Protein AF-A0A7J4IXF6-F1 (afdb_monomer_lite)

Sequence (178 aa):
MRAHALRTEPVSMEMLLRPAFFSAAASAGAKPQIETSVSLHSYTHHNRFLAKYKDRIKVFADVGCDLVHGAPTTVTARQALGPQARVHAVDIFPPGPGCCPDDFKAHLHSIVKAPLPFKCDALRLANVLNHLPPHQAEQALRHSLESLNEGGFLLGATHGEQFFLQKVNGKFQRVVDW

Secondary structure (DSSP, 8-state):
---PPPEEEE--HHHHHSHHHHS---S-S--------------HHHHHHHHHTTTT-SEEEEET--GGGT-HHHHHHHHHH-TTSEEEEEESSPPPTT---TTSEEEE--TTTS--SS-EEEEEEESGGGGS-HHHHHHHHHHHHHHEEEEEEEEEEETTEEEEEEEETTEEEEEEE-

Structure (mmCIF, N/CA/C/O backbone):
data_AF-A0A7J4IXF6-F1
#
_entry.id   AF-A0A7J4IXF6-F1
#
loop_
_atom_site.group_PDB
_atom_site.id
_atom_site.type_symbol
_atom_site.label_atom_id
_atom_site.label_alt_id
_atom_site.label_comp_id
_atom_site.label_asym_id
_atom_site.label_entity_id
_atom_site.label_seq_id
_atom_site.pdbx_PDB_ins_code
_atom_site.Cartn_x
_atom_site.Cartn_y
_atom_site.Cartn_z
_atom_site.occupancy
_atom_site.B_iso_or_equiv
_atom_site.auth_seq_id
_atom_site.auth_comp_id
_atom_site.auth_asym_id
_atom_site.auth_atom_id
_atom_site.pdbx_PDB_model_num
ATOM 1 N N . MET A 1 1 ? -16.843 -10.178 19.913 1.00 40.88 1 MET A N 1
ATOM 2 C CA . MET A 1 1 ? -15.566 -9.565 20.341 1.00 40.88 1 MET A CA 1
ATOM 3 C C . MET A 1 1 ? -15.629 -8.079 20.039 1.00 40.88 1 MET A C 1
ATOM 5 O O . MET A 1 1 ? -15.920 -7.731 18.903 1.00 40.88 1 MET A O 1
ATOM 9 N N . ARG A 1 2 ? -15.436 -7.202 21.031 1.00 41.34 2 ARG A N 1
ATOM 10 C CA . ARG A 1 2 ? -15.303 -5.760 20.772 1.00 41.34 2 ARG A CA 1
ATOM 11 C C . ARG A 1 2 ? -13.924 -5.547 20.152 1.00 41.34 2 ARG A C 1
ATOM 13 O O . ARG A 1 2 ? -12.932 -5.894 20.782 1.00 41.34 2 ARG A O 1
ATOM 20 N N . ALA A 1 3 ? -13.864 -5.053 18.917 1.00 48.69 3 ALA A N 1
ATOM 21 C CA . ALA A 1 3 ? -12.601 -4.634 18.329 1.00 48.69 3 ALA A CA 1
ATOM 22 C C . ALA A 1 3 ? -12.036 -3.519 19.217 1.00 48.69 3 ALA A C 1
ATOM 24 O O . ALA A 1 3 ? -12.648 -2.457 19.324 1.00 48.69 3 ALA A O 1
ATOM 25 N N . HIS A 1 4 ? -10.924 -3.774 19.909 1.00 57.56 4 HIS A N 1
ATOM 26 C CA . HIS A 1 4 ? -10.181 -2.697 20.551 1.00 57.56 4 HIS A CA 1
ATOM 27 C C . HIS A 1 4 ? -9.839 -1.677 19.463 1.00 57.56 4 HIS A C 1
ATOM 29 O O . HIS A 1 4 ? -9.256 -2.036 18.437 1.00 57.56 4 HIS A O 1
ATOM 35 N N . ALA A 1 5 ? -10.277 -0.431 19.649 1.00 67.75 5 ALA A N 1
ATOM 36 C CA . ALA A 1 5 ? -9.931 0.649 18.742 1.00 67.75 5 ALA A CA 1
ATOM 37 C C . ALA A 1 5 ? -8.401 0.76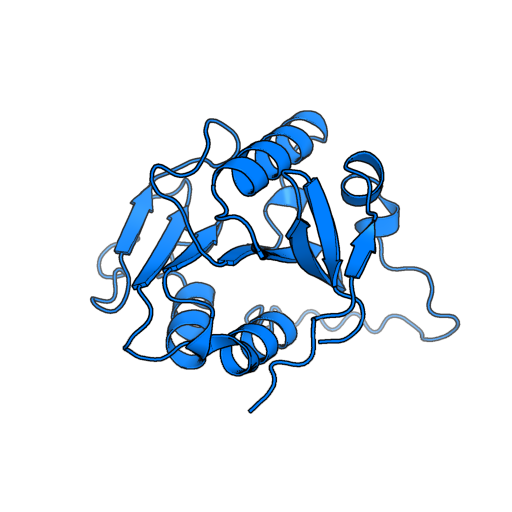5 18.706 1.00 67.75 5 ALA A C 1
ATOM 39 O O . ALA A 1 5 ? -7.762 0.826 19.757 1.00 67.75 5 ALA A O 1
ATOM 40 N N . LEU A 1 6 ? -7.825 0.735 17.501 1.00 81.75 6 LEU A N 1
ATOM 41 C CA . LEU A 1 6 ? -6.400 0.979 17.301 1.00 81.75 6 LEU A CA 1
ATOM 42 C C . LEU A 1 6 ? -6.055 2.345 17.885 1.00 81.75 6 LEU A C 1
ATOM 44 O O . LEU A 1 6 ? -6.751 3.324 17.612 1.00 81.75 6 LEU A O 1
ATOM 48 N N . ARG A 1 7 ? -4.986 2.412 18.676 1.00 87.19 7 ARG A N 1
ATOM 49 C CA . ARG A 1 7 ? -4.509 3.691 19.184 1.00 87.19 7 ARG A CA 1
ATOM 50 C C . ARG A 1 7 ? -3.724 4.392 18.086 1.00 87.19 7 ARG A C 1
ATOM 52 O O . ARG A 1 7 ? -2.752 3.843 17.558 1.00 87.19 7 ARG A O 1
ATOM 59 N N . THR A 1 8 ? -4.150 5.606 17.770 1.00 88.19 8 THR A N 1
ATOM 60 C CA . THR A 1 8 ? -3.533 6.444 16.749 1.00 88.19 8 THR A CA 1
ATOM 61 C C . THR A 1 8 ? -3.171 7.818 17.297 1.00 88.19 8 THR A C 1
ATOM 63 O O . THR A 1 8 ? -3.788 8.308 18.243 1.00 88.19 8 THR A O 1
ATOM 66 N N . GLU A 1 9 ? -2.167 8.447 16.693 1.00 90.62 9 GLU A N 1
ATOM 67 C CA . GLU A 1 9 ? -1.783 9.833 16.959 1.00 90.62 9 GLU A CA 1
ATOM 68 C C . GLU A 1 9 ? -1.727 10.644 15.654 1.00 90.62 9 GLU A C 1
ATOM 70 O O . GLU A 1 9 ? -1.367 10.099 14.604 1.00 90.62 9 GLU A O 1
ATOM 75 N N . PRO A 1 10 ? -2.090 11.940 15.667 1.00 88.88 10 PRO A N 1
ATOM 76 C CA . PRO A 1 10 ? -1.959 12.785 14.486 1.00 88.88 10 PRO A CA 1
ATOM 77 C C . PRO A 1 10 ? -0.511 12.831 13.984 1.00 88.88 10 PRO A C 1
ATOM 79 O O . PRO A 1 10 ? 0.414 13.020 14.769 1.00 88.88 10 PRO A O 1
ATOM 82 N N . VAL A 1 11 ? -0.318 12.719 12.668 1.00 87.56 11 VAL A N 1
ATOM 83 C CA . VAL A 1 11 ? 0.987 12.913 12.023 1.00 87.56 11 VAL A CA 1
ATOM 84 C C . VAL A 1 11 ? 0.826 13.846 10.829 1.00 87.56 11 VAL A C 1
ATOM 86 O O . VAL A 1 11 ? -0.144 13.740 10.076 1.00 87.56 11 VAL A O 1
ATOM 89 N N . SER A 1 12 ? 1.750 14.794 10.665 1.00 84.19 12 SER A N 1
ATOM 90 C CA . SER A 1 12 ? 1.734 15.686 9.505 1.00 84.19 12 SER A CA 1
ATOM 91 C C . SER A 1 12 ? 2.477 15.065 8.322 1.00 84.19 12 SER A C 1
ATOM 93 O O . SER A 1 12 ? 3.383 14.248 8.491 1.00 84.19 12 SER A O 1
ATOM 95 N N . MET A 1 13 ? 2.115 15.479 7.109 1.00 81.69 13 MET A N 1
ATOM 96 C CA . MET A 1 13 ? 2.826 15.061 5.899 1.00 81.69 13 MET A CA 1
ATOM 97 C C . MET A 1 13 ? 4.286 15.517 5.918 1.00 81.69 13 MET A C 1
ATOM 99 O O . MET A 1 13 ? 5.152 14.752 5.509 1.00 81.69 13 MET A O 1
ATOM 103 N N . GLU A 1 14 ? 4.588 16.711 6.449 1.00 79.31 14 GLU A N 1
ATOM 104 C CA . GLU A 1 14 ? 5.982 17.152 6.556 1.00 79.31 14 GLU A CA 1
ATOM 105 C C . GLU A 1 14 ? 6.782 16.232 7.479 1.00 79.31 14 GLU A C 1
ATOM 107 O O . GLU A 1 14 ? 7.935 15.938 7.184 1.00 79.31 14 GLU A O 1
ATOM 112 N N . MET A 1 15 ? 6.187 15.739 8.573 1.00 79.06 15 MET A N 1
ATOM 113 C CA . MET A 1 15 ? 6.856 14.774 9.451 1.00 79.06 15 MET A CA 1
ATOM 114 C C . MET A 1 15 ? 7.186 13.475 8.721 1.00 79.06 15 MET A C 1
ATOM 116 O O . MET A 1 15 ? 8.295 12.977 8.877 1.00 79.06 15 MET A O 1
ATOM 120 N N . LEU A 1 16 ? 6.269 12.980 7.885 1.00 77.06 16 LEU A N 1
ATOM 121 C CA . LEU A 1 16 ? 6.485 11.790 7.057 1.00 77.06 16 LEU A CA 1
ATOM 122 C C . LEU A 1 16 ? 7.537 11.991 5.966 1.00 77.06 16 LEU A C 1
ATOM 124 O O . LEU A 1 16 ? 7.939 11.001 5.378 1.00 77.06 16 LEU A O 1
ATOM 128 N N . LEU A 1 17 ? 7.942 13.233 5.673 1.00 74.62 17 LEU A N 1
ATOM 129 C CA . LEU A 1 17 ? 8.921 13.604 4.640 1.00 74.62 17 LEU A CA 1
ATOM 130 C C . LEU A 1 17 ? 10.273 14.062 5.223 1.00 74.62 17 LEU A C 1
ATOM 132 O O . LEU A 1 17 ? 11.236 14.254 4.481 1.00 74.62 17 LEU A O 1
ATOM 136 N N . ARG A 1 18 ? 10.378 14.227 6.548 1.00 69.06 18 ARG A N 1
ATOM 137 C CA . ARG A 1 18 ? 11.612 14.680 7.206 1.00 69.06 18 ARG A CA 1
ATOM 138 C C . ARG A 1 18 ? 12.675 13.596 7.190 1.00 69.06 18 ARG A C 1
ATOM 140 O O . ARG A 1 18 ? 12.375 12.508 7.669 1.00 69.06 18 ARG A O 1
ATOM 147 N N . PRO A 1 19 ? 13.940 13.914 6.855 1.00 54.53 19 PRO A N 1
ATOM 148 C CA . PRO A 1 19 ? 15.049 12.973 6.947 1.00 54.53 19 PRO A CA 1
ATOM 149 C C . PRO A 1 19 ? 15.131 12.253 8.289 1.00 54.53 19 PRO A C 1
ATOM 151 O O . PRO A 1 19 ? 15.437 11.087 8.274 1.00 54.53 19 PRO A O 1
ATOM 154 N N . ALA A 1 20 ? 14.772 12.868 9.423 1.00 47.88 20 ALA A N 1
ATOM 155 C CA . ALA A 1 20 ? 14.748 12.200 10.734 1.00 47.88 20 ALA A CA 1
ATOM 156 C C . ALA A 1 20 ? 13.700 11.069 10.868 1.00 47.88 20 ALA A C 1
ATOM 158 O O . ALA A 1 20 ? 13.845 10.201 11.7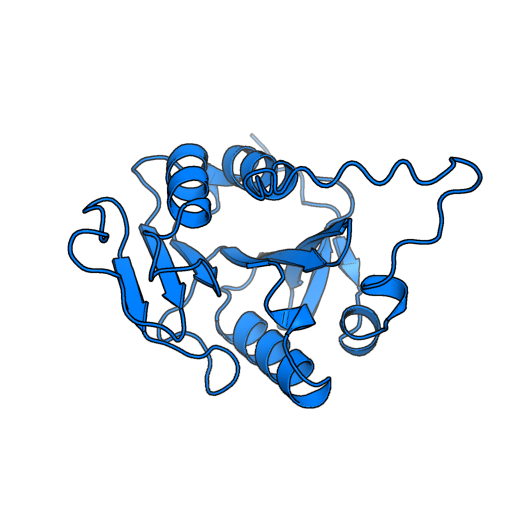16 1.00 47.88 20 ALA A O 1
ATOM 159 N N . PHE A 1 21 ? 12.662 11.061 10.028 1.00 48.97 21 PHE A N 1
ATOM 160 C CA . PHE A 1 21 ? 11.724 9.943 9.848 1.00 48.97 21 PHE A CA 1
ATOM 161 C C . PHE A 1 21 ? 12.273 8.887 8.856 1.00 48.97 21 PHE A C 1
ATOM 163 O O . PHE A 1 21 ? 11.772 7.767 8.770 1.00 48.97 21 PHE A O 1
ATOM 170 N N . PHE A 1 22 ? 13.325 9.239 8.104 1.00 47.16 22 PHE A N 1
ATOM 171 C CA . PHE A 1 22 ? 14.054 8.384 7.153 1.00 47.16 22 PHE A CA 1
ATOM 172 C C . PHE A 1 22 ? 15.490 8.040 7.587 1.00 47.16 22 PHE A C 1
ATOM 174 O O . PHE A 1 22 ? 16.162 7.302 6.869 1.00 47.16 22 PHE A O 1
ATOM 181 N N . SER A 1 23 ? 15.979 8.569 8.711 1.00 31.39 23 SER A N 1
ATOM 182 C CA . SER A 1 23 ? 17.357 8.455 9.179 1.00 31.39 23 SER A CA 1
ATOM 183 C C . SER A 1 23 ? 17.334 7.846 10.569 1.00 31.39 23 SER A C 1
ATOM 185 O O . SER A 1 23 ? 16.913 8.488 11.532 1.00 31.39 23 SER A O 1
ATOM 187 N N . ALA A 1 24 ? 17.815 6.614 10.669 1.00 42.72 24 ALA A N 1
ATOM 188 C CA . ALA A 1 24 ? 18.096 5.961 11.932 1.00 42.72 24 ALA A CA 1
ATOM 189 C C . ALA A 1 24 ? 19.052 6.819 12.780 1.00 42.72 24 ALA A C 1
ATOM 191 O O . ALA A 1 24 ? 20.232 6.906 12.453 1.00 42.72 24 ALA A O 1
ATOM 192 N N . ALA A 1 25 ? 18.553 7.450 13.848 1.00 36.56 25 ALA A N 1
ATOM 193 C CA . ALA A 1 25 ? 19.344 7.853 15.018 1.00 36.56 25 ALA A CA 1
ATOM 194 C C . ALA A 1 25 ? 18.464 8.486 16.114 1.00 36.56 25 ALA A C 1
ATOM 196 O O . ALA A 1 25 ? 18.455 9.699 16.307 1.00 36.56 25 ALA A O 1
ATOM 197 N N . ALA A 1 26 ? 17.786 7.646 16.895 1.00 32.28 26 ALA A N 1
ATOM 198 C CA . ALA A 1 26 ? 17.492 7.948 18.297 1.00 32.28 26 ALA A CA 1
ATOM 199 C C . ALA A 1 26 ? 17.476 6.658 19.133 1.00 32.28 26 ALA A C 1
ATOM 201 O O . ALA A 1 26 ? 16.561 6.403 19.909 1.00 32.28 26 ALA A O 1
ATOM 202 N N . SER A 1 27 ? 18.514 5.837 18.988 1.00 31.28 27 SER A N 1
ATOM 203 C CA . SER A 1 27 ? 18.853 4.809 19.971 1.00 31.28 27 SER A CA 1
ATOM 204 C C . SER A 1 27 ? 20.319 4.982 20.340 1.00 31.28 27 SER A C 1
ATOM 206 O O . SER A 1 27 ? 21.231 4.786 19.540 1.00 31.28 27 SER A O 1
ATOM 208 N N . ALA A 1 28 ? 20.519 5.446 21.570 1.00 34.69 28 ALA A N 1
ATOM 209 C CA . ALA A 1 28 ? 21.813 5.564 22.205 1.00 34.69 28 ALA A CA 1
ATOM 210 C C . ALA A 1 28 ? 22.544 4.210 22.194 1.00 34.69 28 ALA A C 1
ATOM 212 O O . ALA A 1 28 ? 21.992 3.198 22.613 1.00 34.69 28 ALA A O 1
ATOM 213 N N . GLY A 1 29 ? 23.804 4.228 21.757 1.00 34.25 29 GLY A N 1
ATOM 214 C CA . GLY A 1 29 ? 24.817 3.259 22.171 1.00 34.25 29 GLY A CA 1
ATOM 215 C C . GLY A 1 29 ? 24.671 1.822 21.666 1.00 34.25 29 GLY A C 1
ATOM 216 O O . GLY A 1 29 ? 24.545 0.909 22.471 1.00 34.25 29 GLY A O 1
ATOM 217 N N . ALA A 1 30 ? 24.835 1.587 20.363 1.00 31.11 30 ALA A N 1
ATOM 218 C CA . ALA A 1 30 ? 25.366 0.314 19.866 1.00 31.11 30 ALA A CA 1
ATOM 219 C C . ALA A 1 30 ? 26.131 0.541 18.551 1.00 31.11 30 ALA A C 1
ATOM 221 O O . ALA A 1 30 ? 25.661 1.244 17.661 1.00 31.11 30 ALA A O 1
ATOM 222 N N . LYS A 1 31 ? 27.352 -0.003 18.462 1.00 31.17 31 LYS A N 1
ATOM 223 C CA . LYS A 1 31 ? 28.259 0.135 17.308 1.00 31.17 31 LYS A CA 1
ATOM 224 C C . LYS A 1 31 ? 27.639 -0.464 16.031 1.00 31.17 31 LYS A C 1
ATOM 226 O O . LYS A 1 31 ? 27.010 -1.515 16.123 1.00 31.17 31 LYS A O 1
ATOM 231 N N . PRO A 1 32 ? 27.887 0.118 14.842 1.00 35.84 32 PRO A N 1
ATOM 232 C CA . PRO A 1 32 ? 27.441 -0.460 13.582 1.00 35.84 32 PRO A CA 1
ATOM 233 C C . PRO A 1 32 ? 28.327 -1.658 13.220 1.00 35.84 32 PRO A C 1
ATOM 235 O O . PRO A 1 32 ? 29.492 -1.496 12.860 1.00 35.84 32 PRO A O 1
ATOM 238 N N . GLN A 1 33 ? 27.783 -2.870 13.310 1.00 32.62 33 GLN A N 1
ATOM 239 C CA . GLN A 1 33 ? 28.290 -3.991 12.524 1.00 32.62 33 GLN A CA 1
ATOM 240 C C . GLN A 1 33 ? 27.640 -3.904 11.144 1.00 32.62 33 GLN A C 1
ATOM 242 O O . GLN A 1 33 ? 26.440 -4.115 10.989 1.00 32.62 33 GLN A O 1
ATOM 247 N N . ILE A 1 34 ? 28.442 -3.532 10.148 1.00 38.25 34 ILE A N 1
ATOM 248 C CA . ILE A 1 34 ? 28.088 -3.656 8.736 1.00 38.25 34 ILE A CA 1
ATOM 249 C C . ILE A 1 34 ? 28.173 -5.148 8.407 1.00 38.25 34 ILE A C 1
ATOM 251 O O . ILE A 1 34 ? 29.217 -5.646 8.000 1.00 38.25 34 ILE A O 1
ATOM 255 N N . GLU A 1 35 ? 27.080 -5.874 8.622 1.00 30.89 35 GLU A N 1
ATOM 256 C CA . GLU A 1 35 ? 26.840 -7.126 7.916 1.00 30.89 35 GLU A CA 1
ATOM 257 C C . GLU A 1 35 ? 26.091 -6.789 6.629 1.00 30.89 35 GLU A C 1
ATOM 259 O O . GLU A 1 35 ? 24.873 -6.617 6.604 1.00 30.89 35 GLU A O 1
ATOM 264 N N . THR A 1 36 ? 26.834 -6.684 5.529 1.00 31.33 36 THR A N 1
ATOM 265 C CA . THR A 1 36 ? 26.290 -6.765 4.172 1.00 31.33 36 THR A CA 1
ATOM 266 C C . THR A 1 36 ? 25.793 -8.187 3.914 1.00 31.33 36 THR A C 1
ATOM 268 O O . THR A 1 36 ? 26.398 -8.947 3.164 1.00 31.33 36 THR A O 1
ATOM 271 N N . SER A 1 37 ? 24.678 -8.555 4.543 1.00 30.58 37 SER A N 1
ATOM 272 C CA . SER A 1 37 ? 23.768 -9.536 3.972 1.00 30.58 37 SER A CA 1
ATOM 273 C C . SER A 1 37 ? 22.666 -8.744 3.281 1.00 30.58 37 SER A C 1
ATOM 275 O O . SER A 1 37 ? 21.915 -7.990 3.903 1.00 30.58 37 SER A O 1
ATOM 277 N N . VAL A 1 38 ? 22.572 -8.884 1.961 1.00 36.91 38 VAL A N 1
ATOM 278 C CA . VAL A 1 38 ? 21.378 -8.514 1.197 1.00 36.91 38 VAL A CA 1
ATOM 279 C C . VAL A 1 38 ? 20.303 -9.527 1.592 1.00 36.91 38 VAL A C 1
ATOM 281 O O . VAL A 1 38 ? 19.956 -10.432 0.840 1.00 36.91 38 VAL A O 1
ATOM 284 N N . SER A 1 39 ? 19.869 -9.473 2.852 1.00 39.03 39 SER A N 1
ATOM 285 C CA . SER A 1 39 ? 18.777 -10.295 3.331 1.00 39.03 39 SER A CA 1
ATOM 286 C C . SER A 1 39 ? 17.561 -9.897 2.506 1.00 39.03 39 SER A C 1
ATOM 288 O O . SER A 1 39 ? 17.271 -8.708 2.327 1.00 39.03 39 SER A O 1
ATOM 290 N N . LEU A 1 40 ? 16.895 -10.898 1.926 1.00 44.53 40 LEU A N 1
ATOM 291 C CA . LEU A 1 40 ? 15.526 -10.794 1.432 1.00 44.53 40 LEU A CA 1
ATOM 292 C C . LEU A 1 40 ? 14.784 -9.856 2.382 1.00 44.53 40 LEU A C 1
ATOM 294 O O . LEU A 1 40 ? 14.647 -10.202 3.555 1.00 44.53 40 LEU A O 1
ATOM 298 N N . HIS A 1 41 ? 14.425 -8.654 1.918 1.00 55.22 41 HIS A N 1
ATOM 299 C CA . HIS A 1 41 ? 13.860 -7.594 2.752 1.00 55.22 41 HIS A CA 1
ATOM 300 C C . HIS A 1 41 ? 12.483 -8.043 3.251 1.00 55.22 41 HIS A C 1
ATOM 302 O O . HIS A 1 41 ? 11.435 -7.676 2.722 1.00 55.22 41 HIS A O 1
ATOM 308 N N . SER A 1 42 ? 12.482 -8.915 4.255 1.00 63.53 42 SER A N 1
ATOM 309 C CA . SER A 1 42 ? 11.283 -9.387 4.903 1.00 63.53 42 SER A CA 1
ATOM 310 C C . SER A 1 42 ? 10.828 -8.230 5.772 1.00 63.53 42 SER A C 1
ATOM 312 O O . SER A 1 42 ? 11.388 -7.940 6.831 1.00 63.53 42 SER A O 1
ATOM 314 N N . TYR A 1 43 ? 9.825 -7.500 5.294 1.00 84.31 43 TYR A N 1
ATOM 315 C CA . TYR A 1 43 ? 9.119 -6.514 6.097 1.00 84.31 43 TYR A CA 1
ATOM 316 C C . TYR A 1 43 ? 8.334 -7.254 7.192 1.00 84.31 43 TYR A C 1
ATOM 318 O O . TYR A 1 43 ? 7.116 -7.394 7.143 1.00 84.31 43 TYR A O 1
ATOM 326 N N . THR A 1 44 ? 9.056 -7.826 8.160 1.00 87.56 44 THR A N 1
ATOM 327 C CA . THR A 1 44 ? 8.522 -8.770 9.145 1.00 87.56 44 THR A CA 1
ATOM 328 C C . THR A 1 44 ? 7.442 -8.110 9.992 1.00 87.56 44 THR A C 1
ATOM 330 O O . THR A 1 44 ? 6.423 -8.736 10.279 1.00 87.56 44 THR A O 1
ATOM 333 N N . HIS A 1 45 ? 7.605 -6.831 10.347 1.00 90.81 45 HIS A N 1
ATOM 334 C CA . HIS A 1 45 ? 6.563 -6.091 11.054 1.00 90.81 45 HIS A CA 1
ATOM 335 C C . HIS A 1 45 ? 5.340 -5.871 10.166 1.00 90.81 45 HIS A C 1
ATOM 337 O O . HIS A 1 45 ? 4.227 -6.086 10.638 1.00 90.81 45 HIS A O 1
ATOM 343 N N . HIS A 1 46 ? 5.518 -5.537 8.883 1.00 94.06 46 HIS A N 1
ATOM 344 C CA . HIS A 1 46 ? 4.401 -5.461 7.937 1.00 94.06 46 HIS A CA 1
ATOM 345 C C . HIS A 1 46 ? 3.651 -6.788 7.852 1.00 94.06 46 HIS A C 1
ATOM 347 O O . HIS A 1 46 ? 2.440 -6.806 8.023 1.00 94.06 46 HIS A O 1
ATOM 353 N N . ASN A 1 47 ? 4.350 -7.909 7.681 1.00 93.19 47 ASN A N 1
ATOM 354 C CA . ASN A 1 47 ? 3.717 -9.224 7.570 1.00 93.19 47 ASN A CA 1
ATOM 355 C C . ASN A 1 47 ? 2.993 -9.633 8.865 1.00 93.19 47 ASN A C 1
ATOM 357 O O . ASN A 1 47 ? 1.875 -10.144 8.808 1.00 93.19 47 ASN A O 1
ATOM 361 N N . ARG A 1 48 ? 3.569 -9.343 10.042 1.00 94.06 48 ARG A N 1
ATOM 362 C CA . ARG A 1 48 ? 2.893 -9.540 11.339 1.00 94.06 48 ARG A CA 1
ATOM 363 C C . ARG A 1 48 ? 1.637 -8.678 11.465 1.00 94.06 48 ARG A C 1
ATOM 365 O O . ARG A 1 48 ? 0.613 -9.173 11.931 1.00 94.06 48 ARG A O 1
ATOM 372 N N . PHE A 1 49 ? 1.699 -7.419 11.033 1.00 95.19 49 PHE A N 1
ATOM 373 C CA . PHE A 1 49 ? 0.550 -6.517 11.017 1.00 95.19 49 PHE A CA 1
ATOM 374 C C . PHE A 1 49 ? -0.551 -7.043 10.088 1.00 95.19 49 PHE A C 1
ATOM 376 O O . PHE A 1 49 ? -1.701 -7.169 10.503 1.00 95.19 49 PHE A O 1
ATOM 383 N N . LEU A 1 50 ? -0.199 -7.426 8.857 1.00 96.38 50 LEU A N 1
ATOM 384 C CA . LEU A 1 50 ? -1.135 -8.003 7.890 1.00 96.38 50 LEU A CA 1
ATOM 385 C C . LEU A 1 50 ? -1.821 -9.254 8.451 1.00 96.38 50 LEU A C 1
ATOM 387 O O . LEU A 1 50 ? -3.042 -9.353 8.384 1.00 96.38 50 LEU A O 1
ATOM 391 N N . ALA A 1 51 ? -1.069 -10.163 9.077 1.00 95.81 51 ALA A N 1
ATOM 392 C CA . ALA A 1 51 ? -1.628 -11.364 9.696 1.00 95.81 51 ALA A CA 1
ATOM 393 C C . ALA A 1 51 ? -2.586 -11.041 10.857 1.00 95.81 51 ALA A C 1
ATOM 395 O O . ALA A 1 51 ? -3.654 -11.647 10.966 1.00 95.81 51 ALA A O 1
ATOM 396 N N . LYS A 1 52 ? -2.235 -10.065 11.706 1.00 95.06 52 LYS A N 1
ATOM 397 C CA . LYS A 1 52 ? -3.065 -9.636 12.843 1.00 95.06 52 LYS A CA 1
ATOM 398 C C . LYS A 1 52 ? -4.370 -8.969 12.403 1.00 95.06 52 LYS A C 1
ATOM 400 O O . LYS A 1 52 ? -5.393 -9.158 13.055 1.00 95.06 52 LYS A O 1
ATOM 405 N N . TYR A 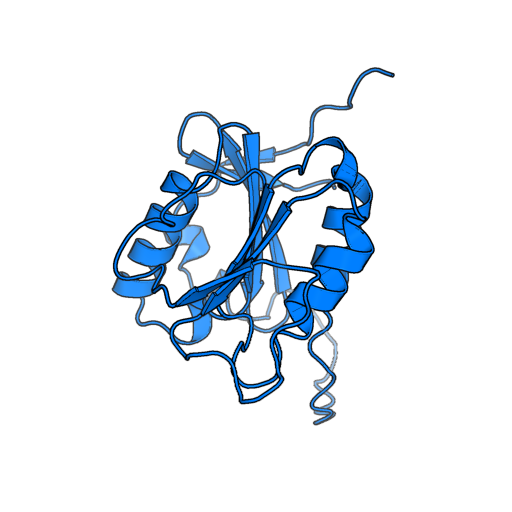1 53 ? -4.351 -8.223 11.298 1.00 95.06 53 TYR A N 1
ATOM 406 C CA . TYR A 1 53 ? -5.507 -7.475 10.790 1.00 95.06 53 TYR A CA 1
ATOM 407 C C . TYR A 1 53 ? -6.128 -8.071 9.516 1.00 95.06 53 TYR A C 1
ATOM 409 O O . TYR A 1 53 ? -6.928 -7.400 8.861 1.00 95.06 53 TYR A O 1
ATOM 417 N N . LYS A 1 54 ? -5.837 -9.336 9.182 1.00 96.06 54 LYS A N 1
ATOM 418 C CA . LYS A 1 54 ? -6.323 -10.013 7.962 1.00 96.06 54 LYS A CA 1
ATOM 419 C C . LYS A 1 54 ? -7.846 -9.987 7.790 1.00 96.06 54 LYS A C 1
ATOM 421 O O . LYS A 1 54 ? -8.356 -9.897 6.678 1.00 96.06 54 LYS A O 1
ATOM 426 N N . ASP A 1 55 ? -8.599 -9.979 8.889 1.00 95.12 55 ASP A N 1
ATOM 427 C CA . ASP A 1 55 ? -10.063 -9.925 8.828 1.00 95.12 55 ASP A CA 1
ATOM 428 C C . ASP A 1 55 ? -10.590 -8.543 8.415 1.00 95.12 55 ASP A C 1
ATOM 430 O O . ASP A 1 55 ? -11.706 -8.446 7.902 1.00 95.12 55 ASP A O 1
ATOM 434 N N . ARG A 1 56 ? -9.775 -7.493 8.572 1.00 95.19 56 ARG A N 1
ATOM 435 C CA . ARG A 1 56 ? -10.078 -6.105 8.187 1.00 95.19 56 ARG A CA 1
ATOM 436 C C . ARG A 1 56 ? -9.521 -5.720 6.816 1.00 95.19 56 ARG A C 1
ATOM 438 O O . ARG A 1 56 ? -9.968 -4.727 6.259 1.00 95.19 56 ARG A O 1
ATOM 445 N N . ILE A 1 57 ? -8.562 -6.477 6.286 1.00 97.88 57 ILE A N 1
ATOM 446 C CA . ILE A 1 57 ? -7.870 -6.169 5.031 1.00 97.88 57 ILE A CA 1
ATOM 447 C C . ILE A 1 57 ? -8.368 -7.131 3.950 1.00 97.88 57 ILE A C 1
ATOM 449 O O . ILE A 1 57 ? -7.915 -8.270 3.860 1.00 97.88 57 ILE A O 1
ATOM 453 N N . LYS A 1 58 ? -9.329 -6.689 3.131 1.00 97.94 58 LYS A N 1
ATOM 454 C CA . LYS A 1 58 ? -9.887 -7.479 2.018 1.00 97.94 58 LYS A CA 1
ATOM 455 C C . LYS A 1 58 ? -9.218 -7.158 0.690 1.00 97.94 58 LYS A C 1
ATOM 457 O O . LYS A 1 58 ? -9.213 -8.002 -0.203 1.00 97.94 58 LYS A O 1
ATOM 462 N N . VAL A 1 59 ? -8.663 -5.958 0.553 1.00 98.56 59 VAL A N 1
ATOM 463 C CA . VAL A 1 59 ? -7.888 -5.518 -0.609 1.00 98.56 59 VAL A CA 1
ATOM 464 C C . VAL A 1 59 ? -6.559 -4.943 -0.143 1.00 98.56 59 VAL A C 1
ATOM 466 O O . VAL A 1 59 ? -6.534 -3.949 0.583 1.00 98.56 59 VAL A O 1
ATOM 469 N N . PHE A 1 60 ? -5.464 -5.547 -0.592 1.00 98.56 60 PHE A N 1
ATOM 470 C CA . PHE A 1 60 ? -4.106 -5.110 -0.297 1.00 98.56 60 PHE A CA 1
ATOM 471 C C . PHE A 1 60 ? -3.361 -4.756 -1.584 1.00 98.56 60 PHE A C 1
ATOM 473 O O . PHE A 1 60 ? -3.417 -5.509 -2.557 1.00 98.56 60 PHE A O 1
ATOM 480 N N . ALA A 1 61 ? -2.663 -3.623 -1.579 1.00 98.44 61 ALA A N 1
ATOM 481 C CA . ALA A 1 61 ? -1.774 -3.205 -2.656 1.00 98.44 61 ALA A CA 1
ATOM 482 C C . ALA A 1 61 ? -0.328 -3.153 -2.168 1.00 98.44 61 ALA A C 1
ATOM 484 O O . ALA A 1 61 ? -0.043 -2.560 -1.132 1.00 98.44 61 ALA A O 1
ATOM 485 N N . ASP A 1 62 ? 0.581 -3.728 -2.940 1.00 97.12 62 ASP A N 1
ATOM 486 C CA . ASP A 1 62 ? 2.009 -3.715 -2.675 1.00 97.12 62 ASP A CA 1
ATOM 487 C C . ASP A 1 62 ? 2.736 -2.922 -3.757 1.00 97.12 62 ASP A C 1
ATOM 489 O O . ASP A 1 62 ? 2.825 -3.369 -4.899 1.00 97.12 62 ASP A O 1
ATOM 493 N N . VAL A 1 63 ? 3.193 -1.719 -3.418 1.00 96.69 63 VAL A N 1
ATOM 494 C CA . VAL A 1 63 ? 3.751 -0.761 -4.377 1.00 96.69 63 VAL A CA 1
ATOM 495 C C . VAL A 1 63 ? 5.275 -0.781 -4.328 1.00 96.69 63 VAL A C 1
ATOM 497 O O . VAL A 1 63 ? 5.856 -0.647 -3.252 1.00 96.69 63 VAL A O 1
ATOM 500 N N . GLY A 1 64 ? 5.909 -0.879 -5.502 1.00 93.25 64 GLY A N 1
ATOM 501 C CA . GLY A 1 64 ? 7.362 -1.041 -5.631 1.00 93.25 64 GLY A CA 1
ATOM 502 C C . GLY A 1 64 ? 7.809 -2.422 -5.168 1.00 93.25 64 GLY A C 1
ATOM 503 O O . GLY A 1 64 ? 8.760 -2.556 -4.402 1.00 93.25 64 GLY A O 1
ATOM 504 N N . CYS A 1 65 ? 7.042 -3.436 -5.560 1.00 90.25 65 CYS A N 1
ATOM 505 C CA . CYS A 1 65 ? 7.196 -4.803 -5.087 1.00 90.25 65 CYS A CA 1
ATOM 506 C C . CYS A 1 65 ? 8.271 -5.599 -5.831 1.00 90.25 65 CYS A C 1
ATOM 508 O O . CYS A 1 65 ? 8.512 -6.741 -5.451 1.00 90.25 65 CYS A O 1
ATOM 510 N N . ASP A 1 66 ? 8.921 -5.006 -6.836 1.00 89.06 66 ASP A N 1
ATOM 511 C CA . ASP A 1 66 ? 9.894 -5.658 -7.707 1.00 89.06 66 ASP A CA 1
ATOM 512 C C . ASP A 1 66 ? 9.243 -6.754 -8.570 1.00 89.06 66 ASP A C 1
ATOM 514 O O . ASP A 1 66 ? 9.577 -7.943 -8.517 1.00 89.06 66 ASP A O 1
ATOM 518 N N . LEU A 1 67 ? 8.251 -6.334 -9.370 1.00 85.06 67 LEU A N 1
ATOM 519 C CA . LEU A 1 67 ? 7.514 -7.207 -10.299 1.00 85.06 67 LEU A CA 1
ATOM 520 C C . LEU A 1 67 ? 8.441 -7.965 -11.263 1.00 85.06 67 LEU A C 1
ATOM 522 O O . LEU A 1 67 ? 8.136 -9.098 -11.639 1.00 85.06 67 LEU A O 1
ATOM 526 N N . VAL A 1 68 ? 9.572 -7.366 -11.646 1.00 85.50 68 VAL A N 1
ATOM 527 C CA . VAL A 1 68 ? 10.565 -7.982 -12.542 1.00 85.50 68 VAL A CA 1
ATOM 528 C C . VAL A 1 68 ? 11.075 -9.304 -11.966 1.00 85.50 68 VAL A C 1
ATOM 530 O O . VAL A 1 68 ? 11.230 -10.269 -12.711 1.00 85.50 68 VAL A O 1
ATOM 533 N N . HIS A 1 69 ? 11.251 -9.376 -10.645 1.00 85.50 69 HIS A N 1
ATOM 534 C CA . HIS A 1 69 ? 11.719 -10.564 -9.927 1.00 85.50 69 HIS A CA 1
ATOM 535 C C . HIS A 1 69 ? 10.581 -11.341 -9.239 1.00 85.50 69 HIS A C 1
ATOM 537 O O . HIS A 1 69 ? 10.813 -12.109 -8.305 1.00 85.50 69 HIS A O 1
ATOM 543 N N . GLY A 1 70 ? 9.338 -11.162 -9.701 1.00 83.19 70 GLY A N 1
ATOM 544 C CA . GLY A 1 70 ? 8.179 -11.943 -9.258 1.00 83.19 70 GLY A CA 1
ATOM 545 C C . GLY A 1 70 ? 7.519 -11.473 -7.966 1.00 83.19 70 GLY A C 1
ATOM 546 O O . GLY A 1 70 ? 6.747 -12.219 -7.366 1.00 83.19 70 GLY A O 1
ATOM 547 N N . ALA A 1 71 ? 7.795 -10.238 -7.547 1.00 87.06 71 ALA A N 1
ATOM 548 C CA . ALA A 1 71 ? 7.178 -9.600 -6.391 1.00 87.06 71 ALA A CA 1
ATOM 549 C C . ALA A 1 71 ? 7.273 -10.414 -5.080 1.00 87.06 71 ALA A C 1
ATOM 551 O O . ALA A 1 71 ? 6.252 -10.746 -4.460 1.00 87.06 71 ALA A O 1
ATOM 552 N N . PRO A 1 72 ? 8.493 -10.742 -4.608 1.00 88.25 72 PRO A N 1
ATOM 553 C CA . PRO A 1 72 ? 8.696 -11.623 -3.453 1.00 88.25 72 PRO A CA 1
ATOM 554 C C . PRO A 1 72 ? 8.015 -11.098 -2.183 1.00 88.25 72 PRO A C 1
ATOM 556 O O . PRO A 1 72 ? 7.443 -11.855 -1.395 1.00 88.25 72 PRO A O 1
ATOM 559 N N . THR A 1 73 ? 8.011 -9.781 -1.989 1.00 90.56 73 THR A N 1
ATOM 560 C CA . THR A 1 73 ? 7.339 -9.157 -0.852 1.00 90.56 73 THR A CA 1
ATOM 561 C C . THR A 1 73 ? 5.819 -9.323 -0.966 1.00 90.56 73 THR A C 1
ATOM 563 O O . THR A 1 73 ? 5.167 -9.567 0.057 1.00 90.56 73 THR A O 1
ATOM 566 N N . THR A 1 74 ? 5.236 -9.265 -2.168 1.00 93.12 74 THR A N 1
ATOM 567 C CA . THR A 1 74 ? 3.800 -9.497 -2.396 1.00 93.12 74 THR A CA 1
ATOM 568 C C . THR A 1 74 ? 3.410 -10.935 -2.066 1.00 93.12 74 THR A C 1
ATOM 570 O O . THR A 1 74 ? 2.394 -11.150 -1.403 1.00 93.12 74 THR A O 1
ATOM 573 N N . VAL A 1 75 ? 4.241 -11.917 -2.435 1.00 91.69 75 VAL A N 1
ATOM 574 C CA . VAL A 1 75 ? 4.032 -13.334 -2.081 1.00 91.69 75 VAL A CA 1
ATOM 575 C C . VAL A 1 75 ? 3.932 -13.508 -0.563 1.00 91.69 75 VAL A C 1
ATOM 577 O O . VAL A 1 75 ? 2.990 -14.125 -0.063 1.00 91.69 75 VAL A O 1
ATOM 580 N N . THR A 1 76 ? 4.846 -12.903 0.203 1.00 92.25 76 THR A N 1
ATOM 581 C CA . THR A 1 76 ? 4.792 -12.991 1.676 1.00 92.25 76 THR A CA 1
ATOM 582 C C . THR A 1 76 ? 3.557 -12.302 2.267 1.00 92.25 76 THR A C 1
ATOM 584 O O . THR A 1 76 ? 2.951 -12.811 3.211 1.00 92.25 76 THR A O 1
ATOM 587 N N . ALA A 1 77 ? 3.118 -11.182 1.683 1.00 94.25 77 ALA A N 1
ATOM 588 C CA . ALA A 1 77 ? 1.893 -10.505 2.102 1.00 94.25 77 ALA A CA 1
ATOM 589 C C . ALA A 1 77 ? 0.642 -11.351 1.812 1.00 94.25 77 ALA A C 1
ATOM 591 O O . ALA A 1 77 ? -0.265 -11.424 2.645 1.00 94.25 77 ALA A O 1
ATOM 592 N N . ARG A 1 78 ? 0.610 -12.047 0.668 1.00 94.75 78 ARG A N 1
ATOM 593 C CA . ARG A 1 78 ? -0.447 -13.001 0.305 1.00 94.75 78 ARG A CA 1
ATOM 594 C C . ARG A 1 78 ? -0.545 -14.143 1.312 1.00 94.75 78 ARG A C 1
ATOM 596 O O . ARG A 1 78 ? -1.648 -14.454 1.757 1.00 94.75 78 ARG A O 1
ATOM 603 N N . GLN A 1 79 ? 0.587 -14.710 1.721 1.00 93.94 79 GLN A N 1
ATOM 604 C CA . GLN A 1 79 ? 0.633 -15.738 2.766 1.00 93.94 79 GLN A CA 1
ATOM 605 C C . GLN A 1 79 ? 0.100 -15.215 4.111 1.00 93.94 79 GLN A C 1
ATOM 607 O O . GLN A 1 79 ? -0.671 -15.907 4.772 1.00 93.94 79 GLN A O 1
ATOM 612 N N . ALA A 1 80 ? 0.451 -13.983 4.497 1.00 95.00 80 ALA A N 1
ATOM 613 C CA . ALA A 1 80 ? -0.002 -13.379 5.752 1.00 95.00 80 ALA A CA 1
ATOM 614 C C . ALA A 1 80 ? -1.516 -13.083 5.777 1.00 95.00 80 ALA A C 1
ATOM 616 O O . ALA A 1 80 ? -2.174 -13.293 6.797 1.00 95.00 80 ALA A O 1
ATOM 617 N N . LEU A 1 81 ? -2.074 -12.601 4.663 1.00 96.06 81 LEU A N 1
ATOM 618 C CA . LEU A 1 81 ? -3.493 -12.242 4.549 1.00 96.06 81 LEU A CA 1
ATOM 619 C C . LEU A 1 81 ? -4.405 -13.451 4.290 1.00 96.06 81 LEU A C 1
ATOM 621 O O . LEU A 1 81 ? -5.576 -13.442 4.675 1.00 96.06 81 LEU A O 1
ATOM 625 N N . GLY A 1 82 ? -3.874 -14.499 3.661 1.00 94.62 82 GLY A N 1
ATOM 626 C CA . GLY A 1 82 ? -4.615 -15.700 3.299 1.00 94.62 82 GLY A CA 1
ATOM 627 C C . GLY A 1 82 ? -5.446 -15.559 2.013 1.00 94.62 82 GLY A C 1
ATOM 628 O O . GLY A 1 82 ? -5.458 -14.509 1.361 1.00 94.62 82 GLY A O 1
ATOM 629 N N . PRO A 1 83 ? -6.168 -16.629 1.626 1.00 93.81 83 PRO A N 1
ATOM 630 C CA . PRO A 1 83 ? -6.782 -16.753 0.301 1.00 93.81 83 PRO A CA 1
ATOM 631 C C . PRO A 1 83 ? -7.935 -15.771 0.050 1.00 93.81 83 PRO A C 1
ATOM 633 O O . PRO A 1 83 ? -8.204 -15.426 -1.097 1.00 93.81 83 PRO A O 1
ATOM 636 N N . GLN A 1 84 ? -8.588 -15.295 1.113 1.00 93.38 84 GLN A N 1
ATOM 637 C CA . GLN A 1 84 ? -9.770 -14.429 1.041 1.00 93.38 84 GLN A CA 1
ATOM 638 C C . GLN A 1 84 ? -9.448 -12.976 0.659 1.00 93.38 84 GLN A C 1
ATOM 640 O O . GLN A 1 84 ? -10.334 -12.247 0.216 1.00 93.38 84 GLN A O 1
ATOM 645 N N . ALA A 1 85 ? -8.204 -12.530 0.847 1.00 96.69 85 ALA A N 1
ATOM 646 C CA . ALA A 1 85 ? -7.798 -11.179 0.482 1.00 96.69 85 ALA A CA 1
ATOM 647 C C . ALA A 1 85 ? -7.468 -11.089 -1.012 1.00 96.69 85 ALA A C 1
ATOM 649 O O . ALA A 1 85 ? -6.813 -11.965 -1.571 1.00 96.69 85 ALA A O 1
ATOM 650 N N . ARG A 1 86 ? -7.864 -9.992 -1.656 1.00 97.25 86 ARG A N 1
ATOM 651 C CA . ARG A 1 86 ? -7.394 -9.631 -2.996 1.00 97.25 86 ARG A CA 1
ATOM 652 C C . ARG A 1 86 ? -6.068 -8.901 -2.859 1.00 97.25 86 ARG A C 1
ATOM 654 O O . ARG A 1 86 ? -6.011 -7.843 -2.235 1.00 97.25 86 ARG A O 1
ATOM 661 N N . VAL A 1 87 ? -5.016 -9.475 -3.428 1.00 97.19 87 VAL A N 1
ATOM 662 C CA . VAL A 1 87 ? -3.659 -8.932 -3.359 1.00 97.19 87 VAL A CA 1
ATOM 663 C C . VAL A 1 87 ? -3.254 -8.403 -4.729 1.00 97.19 87 VAL A C 1
ATOM 665 O O . VAL A 1 87 ? -3.442 -9.070 -5.749 1.00 97.19 87 VAL A O 1
ATOM 668 N N . HIS A 1 88 ? -2.725 -7.185 -4.742 1.00 96.88 88 HIS A N 1
ATOM 669 C CA . HIS A 1 88 ? -2.286 -6.485 -5.938 1.00 96.88 88 HIS A CA 1
ATOM 670 C C . HIS A 1 88 ? -0.792 -6.181 -5.853 1.00 96.88 88 HIS A C 1
ATOM 672 O O . HIS A 1 88 ? -0.367 -5.494 -4.929 1.00 96.88 88 HIS A O 1
ATOM 678 N N . ALA A 1 89 ? -0.027 -6.653 -6.834 1.00 95.25 89 ALA A N 1
ATOM 679 C CA . ALA A 1 89 ? 1.365 -6.267 -7.034 1.00 95.25 89 ALA A CA 1
ATOM 680 C C . ALA A 1 89 ? 1.397 -5.049 -7.961 1.00 95.25 89 ALA A C 1
ATOM 682 O O . ALA A 1 89 ? 0.821 -5.090 -9.049 1.00 95.25 89 ALA A O 1
ATOM 683 N N . VAL A 1 90 ? 2.016 -3.956 -7.530 1.00 95.94 90 VAL A N 1
ATOM 684 C CA . VAL A 1 90 ? 2.055 -2.698 -8.279 1.00 95.94 90 VAL A CA 1
ATOM 685 C C . VAL A 1 90 ? 3.500 -2.263 -8.453 1.00 95.94 90 VAL A C 1
ATOM 687 O O . VAL A 1 90 ? 4.226 -2.088 -7.475 1.00 95.94 90 VAL A O 1
ATOM 690 N N . ASP A 1 91 ? 3.917 -2.051 -9.695 1.00 94.81 91 ASP A N 1
ATOM 691 C CA . ASP A 1 91 ? 5.259 -1.565 -10.007 1.00 94.81 91 ASP A CA 1
ATOM 692 C C . ASP A 1 91 ? 5.256 -0.721 -11.288 1.00 94.81 91 ASP A C 1
ATOM 694 O O . ASP A 1 91 ? 4.305 -0.754 -12.068 1.00 94.81 91 ASP A O 1
ATOM 698 N N . ILE A 1 92 ? 6.317 0.054 -11.502 1.00 93.00 92 ILE A N 1
ATOM 699 C CA . ILE A 1 92 ? 6.559 0.795 -12.745 1.00 93.00 92 ILE A CA 1
ATOM 700 C C . ILE A 1 92 ? 7.310 -0.041 -13.780 1.00 93.00 92 ILE A C 1
ATOM 702 O O . ILE A 1 92 ? 7.378 0.358 -14.943 1.00 93.00 92 ILE A O 1
ATOM 706 N N . PHE A 1 93 ? 7.864 -1.179 -13.365 1.00 90.06 93 PHE A N 1
ATOM 707 C CA . PHE A 1 93 ? 8.499 -2.140 -14.250 1.00 90.06 93 PHE A CA 1
ATOM 708 C C . PHE A 1 93 ? 7.559 -3.321 -14.523 1.00 90.06 93 PHE A C 1
ATOM 710 O O . PHE A 1 93 ? 6.865 -3.786 -13.615 1.00 90.06 93 PHE A O 1
ATOM 717 N N . PRO A 1 94 ? 7.489 -3.803 -15.776 1.00 86.50 94 PRO A N 1
ATOM 718 C CA . PRO A 1 94 ? 6.632 -4.928 -16.119 1.00 86.50 94 PRO A CA 1
ATOM 719 C C . PRO A 1 94 ? 7.119 -6.218 -15.439 1.00 86.50 94 PRO A C 1
ATOM 721 O O . PRO A 1 94 ? 8.305 -6.336 -15.126 1.00 86.50 94 PRO A O 1
ATOM 724 N N . PRO A 1 95 ? 6.228 -7.202 -15.231 1.00 84.31 95 PRO A N 1
ATOM 725 C CA . PRO A 1 95 ? 6.630 -8.495 -14.697 1.00 84.31 95 PRO A CA 1
ATOM 726 C C . PRO A 1 95 ? 7.640 -9.190 -15.615 1.00 84.31 95 PRO A C 1
ATOM 728 O O . PRO A 1 95 ? 7.543 -9.108 -16.843 1.00 84.31 95 PRO A O 1
ATOM 731 N N . GLY A 1 96 ? 8.592 -9.899 -15.008 1.00 79.50 96 GLY A N 1
ATOM 732 C CA . GLY A 1 96 ? 9.535 -10.739 -15.738 1.00 79.50 96 GLY A CA 1
ATOM 733 C C . GLY A 1 96 ? 8.841 -11.917 -16.446 1.00 79.50 96 GLY A C 1
ATOM 734 O O . GLY A 1 96 ? 7.737 -12.320 -16.057 1.00 79.50 96 GLY A O 1
ATOM 735 N N . PRO A 1 97 ? 9.464 -12.509 -17.481 1.00 76.69 97 PRO A N 1
ATOM 736 C CA . PRO A 1 97 ? 8.934 -13.702 -18.137 1.00 76.69 97 PRO A CA 1
ATOM 737 C C . PRO A 1 97 ? 8.737 -14.845 -17.129 1.00 76.69 97 PRO A C 1
ATOM 739 O O . PRO A 1 97 ? 9.686 -15.262 -16.472 1.00 76.69 97 PRO A O 1
ATOM 742 N N . GLY A 1 98 ? 7.508 -15.357 -17.002 1.00 72.00 98 GLY A N 1
ATOM 743 C CA . GLY A 1 98 ? 7.184 -16.446 -16.068 1.00 72.00 98 GLY A CA 1
ATOM 744 C C . GLY A 1 98 ? 7.081 -16.038 -14.591 1.00 72.00 98 GLY A C 1
ATOM 745 O O . GLY A 1 98 ? 6.926 -16.905 -13.738 1.00 72.00 98 GLY A O 1
ATOM 746 N N . CYS A 1 99 ? 7.136 -14.739 -14.276 1.00 66.38 99 CYS A N 1
ATOM 747 C CA . CYS A 1 99 ? 7.187 -14.221 -12.904 1.00 66.38 99 CYS A CA 1
ATOM 748 C C . CYS A 1 99 ? 5.839 -13.714 -12.357 1.00 66.38 99 CYS A C 1
ATOM 750 O O . CYS A 1 99 ? 5.828 -12.987 -11.369 1.00 66.38 99 CYS A O 1
ATOM 752 N N . CYS A 1 100 ? 4.701 -14.077 -12.956 1.00 65.12 100 CYS A N 1
ATOM 753 C CA . CYS A 1 100 ? 3.378 -13.754 -12.406 1.00 65.12 100 CYS A CA 1
ATOM 754 C C . CYS A 1 100 ? 2.732 -15.006 -11.801 1.00 65.12 100 CYS A C 1
ATOM 756 O O . CYS A 1 100 ? 2.157 -15.797 -12.546 1.00 65.12 100 CYS A O 1
ATOM 758 N N . PRO A 1 101 ? 2.796 -15.194 -10.474 1.00 65.00 101 PRO A N 1
ATOM 759 C CA . PRO A 1 101 ? 1.958 -16.161 -9.781 1.00 65.00 101 PRO A CA 1
ATOM 760 C C . PRO A 1 101 ? 0.475 -15.848 -10.011 1.00 65.00 101 PRO A C 1
ATOM 762 O O . PRO A 1 101 ? 0.072 -14.687 -9.941 1.00 65.00 101 PRO A O 1
ATOM 765 N N . ASP A 1 102 ? -0.353 -16.881 -10.176 1.00 76.00 102 ASP A N 1
ATOM 766 C CA . ASP A 1 102 ? -1.820 -16.749 -10.262 1.00 76.00 102 ASP A CA 1
ATOM 767 C C . ASP A 1 102 ? -2.453 -16.191 -8.965 1.00 76.00 102 ASP A C 1
ATOM 769 O O . ASP A 1 102 ? -3.631 -15.832 -8.916 1.00 76.00 102 ASP A O 1
ATOM 773 N N . ASP A 1 103 ? -1.663 -16.093 -7.895 1.00 83.19 103 ASP A N 1
ATOM 774 C CA . ASP A 1 103 ? -2.119 -15.772 -6.547 1.00 83.19 103 ASP A CA 1
ATOM 775 C C . ASP A 1 103 ? -2.315 -14.273 -6.269 1.00 83.19 103 ASP A C 1
ATOM 777 O O . ASP A 1 103 ? -2.850 -13.918 -5.211 1.00 83.19 103 ASP A O 1
ATOM 781 N N . PHE A 1 104 ? -1.898 -13.387 -7.178 1.00 86.50 104 PHE A N 1
ATOM 782 C CA . PHE A 1 104 ? -2.125 -11.943 -7.078 1.00 86.50 104 PHE A CA 1
ATOM 783 C C . PHE A 1 104 ? -2.248 -11.275 -8.451 1.00 86.50 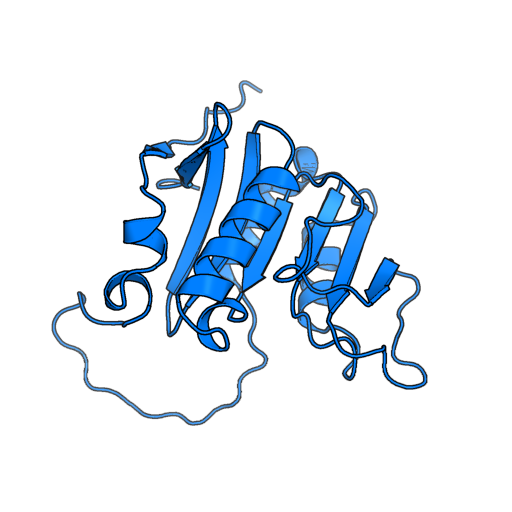104 PHE A C 1
ATOM 785 O O . PHE A 1 104 ? -1.799 -11.787 -9.471 1.00 86.50 104 PHE A O 1
ATOM 792 N N . LYS A 1 105 ? -2.848 -10.080 -8.485 1.00 92.06 105 LYS A N 1
ATOM 793 C CA . LYS A 1 105 ? -3.014 -9.307 -9.724 1.00 92.06 105 LYS A CA 1
ATOM 794 C C . LYS A 1 105 ? -1.907 -8.265 -9.872 1.00 92.06 105 LYS A C 1
ATOM 796 O O . LYS A 1 105 ? -1.827 -7.351 -9.052 1.00 92.06 105 LYS A O 1
ATOM 801 N N . ALA A 1 106 ? -1.120 -8.362 -10.940 1.00 92.44 106 ALA A N 1
ATOM 802 C CA . ALA A 1 106 ? -0.104 -7.371 -11.290 1.00 92.44 106 ALA A CA 1
ATOM 803 C C . ALA A 1 106 ? -0.710 -6.120 -11.956 1.00 92.44 106 ALA A C 1
ATOM 805 O O . ALA A 1 106 ? -1.650 -6.216 -12.750 1.00 92.44 106 ALA A O 1
ATOM 806 N N . HIS A 1 107 ? -0.147 -4.949 -11.657 1.00 93.56 107 HIS A N 1
ATOM 807 C CA . HIS A 1 107 ? -0.478 -3.666 -12.277 1.00 93.56 107 HIS A CA 1
ATOM 808 C C . HIS A 1 107 ? 0.799 -2.887 -12.594 1.00 93.56 107 HIS A C 1
ATOM 810 O O . HIS A 1 107 ? 1.603 -2.624 -11.701 1.00 93.56 107 HIS A O 1
ATOM 816 N N . LEU A 1 108 ? 0.940 -2.465 -13.852 1.00 94.56 108 LEU A N 1
ATOM 817 C CA . LEU A 1 108 ? 1.984 -1.537 -14.278 1.00 94.56 108 LEU A CA 1
ATOM 818 C C . LEU A 1 108 ? 1.509 -0.102 -14.014 1.00 94.56 108 LEU A C 1
ATOM 820 O O . LEU A 1 108 ? 0.743 0.454 -14.802 1.00 94.56 108 LEU A O 1
ATOM 824 N N . HIS A 1 109 ? 1.898 0.482 -12.881 1.00 96.00 109 HIS A N 1
ATOM 825 C CA . HIS A 1 109 ? 1.391 1.781 -12.431 1.00 96.00 109 HIS A CA 1
ATOM 826 C C . HIS A 1 109 ? 2.410 2.544 -11.584 1.00 96.00 109 HIS A C 1
ATOM 828 O O . HIS A 1 109 ? 3.110 1.978 -10.750 1.00 96.00 109 HIS A O 1
ATOM 834 N N . SER A 1 110 ? 2.439 3.869 -11.745 1.00 96.19 110 SER A N 1
ATOM 835 C CA . SER A 1 110 ? 3.256 4.762 -10.921 1.00 96.19 110 SER A CA 1
ATOM 836 C C . SER A 1 110 ? 2.384 5.523 -9.930 1.00 96.19 110 SER A C 1
ATOM 838 O O . SER A 1 110 ? 1.640 6.424 -10.321 1.00 96.19 110 SER A O 1
ATOM 840 N N . ILE A 1 111 ? 2.537 5.220 -8.636 1.00 96.62 111 ILE A N 1
ATOM 841 C CA . ILE A 1 111 ? 1.839 5.939 -7.557 1.00 96.62 111 ILE A CA 1
ATOM 842 C C . ILE A 1 111 ? 2.227 7.423 -7.488 1.00 96.62 111 ILE A C 1
ATOM 844 O O . ILE A 1 111 ? 1.485 8.232 -6.951 1.00 96.62 111 ILE A O 1
ATOM 848 N N . VAL A 1 112 ? 3.373 7.808 -8.058 1.00 96.00 112 VAL A N 1
ATOM 849 C CA . VAL A 1 112 ? 3.790 9.215 -8.159 1.00 96.00 112 VAL A CA 1
ATOM 850 C C . VAL A 1 112 ? 2.921 9.960 -9.172 1.00 96.00 112 VAL A C 1
ATOM 852 O O . VAL A 1 112 ? 2.547 11.099 -8.929 1.00 96.00 112 VAL A O 1
ATOM 855 N N . LYS A 1 113 ? 2.558 9.323 -10.293 1.00 96.69 113 LYS A N 1
ATOM 856 C CA . LYS A 1 113 ? 1.812 9.976 -11.381 1.00 96.69 113 LYS A CA 1
ATOM 857 C C . LYS A 1 113 ? 0.322 10.122 -11.083 1.00 96.69 113 LYS A C 1
ATOM 859 O O . LYS A 1 113 ? -0.260 11.137 -11.448 1.00 96.69 113 LYS A O 1
ATOM 864 N N . ALA A 1 114 ? -0.287 9.120 -10.452 1.00 97.88 114 ALA A N 1
ATOM 865 C CA . ALA A 1 114 ? -1.710 9.118 -10.121 1.00 97.88 114 ALA A CA 1
ATOM 866 C C . ALA A 1 114 ? -2.015 8.162 -8.950 1.00 97.88 114 ALA A C 1
ATOM 868 O O . ALA A 1 114 ? -1.246 7.217 -8.723 1.00 97.88 114 ALA A O 1
ATOM 869 N N . PRO A 1 115 ? -3.156 8.337 -8.254 1.00 98.38 115 PRO A N 1
ATOM 870 C CA . PRO A 1 115 ? -3.694 7.330 -7.339 1.00 98.38 115 PRO A CA 1
ATOM 871 C C . PRO A 1 115 ? -3.828 5.961 -8.008 1.00 98.38 115 PRO A C 1
ATOM 873 O O . PRO A 1 115 ? -3.913 5.859 -9.234 1.00 98.38 115 PRO A O 1
ATOM 876 N N . LEU A 1 116 ? -3.861 4.897 -7.204 1.00 98.06 116 LEU A N 1
ATOM 877 C CA . LEU A 1 116 ? -4.137 3.557 -7.710 1.00 98.06 116 LEU A CA 1
ATOM 878 C C . LEU A 1 116 ? -5.493 3.541 -8.436 1.00 98.06 116 LEU A C 1
ATOM 880 O O . LEU A 1 116 ? -6.443 4.184 -7.979 1.00 98.06 116 LEU A O 1
ATOM 884 N N . PRO A 1 117 ? -5.636 2.747 -9.512 1.00 96.94 117 PRO A N 1
ATOM 885 C CA . PRO A 1 117 ? -6.885 2.651 -10.272 1.00 96.94 117 PRO A CA 1
ATOM 886 C C . PRO A 1 117 ? -8.002 1.893 -9.522 1.00 96.94 117 PRO A C 1
ATOM 888 O O . PRO A 1 117 ? -9.011 1.510 -10.109 1.00 96.94 117 PRO A O 1
ATOM 891 N N . PHE A 1 118 ? -7.821 1.636 -8.227 1.00 98.00 118 PHE A N 1
ATOM 892 C CA . PHE A 1 118 ? -8.755 0.958 -7.337 1.00 98.00 118 PHE A CA 1
ATOM 893 C C . PHE A 1 118 ? -8.561 1.454 -5.899 1.00 98.00 118 PHE A C 1
ATOM 895 O O . PHE A 1 118 ? -7.510 1.990 -5.546 1.00 98.00 118 PHE A O 1
ATOM 902 N N . LYS A 1 119 ? -9.575 1.251 -5.051 1.00 98.38 119 LYS A N 1
ATOM 903 C CA . LYS A 1 119 ? -9.464 1.489 -3.606 1.00 98.38 119 LYS A CA 1
ATOM 904 C C . LYS A 1 119 ? -8.962 0.245 -2.878 1.00 98.38 119 LYS A C 1
ATOM 906 O O . LYS A 1 119 ? -9.291 -0.873 -3.277 1.00 98.38 119 LYS A O 1
ATOM 911 N N . CYS A 1 120 ? -8.206 0.440 -1.802 1.00 98.62 120 CYS A N 1
ATOM 912 C CA . CYS A 1 120 ? -7.661 -0.643 -0.984 1.00 98.62 120 CYS A CA 1
ATOM 913 C C . CYS A 1 120 ? -7.834 -0.395 0.521 1.00 98.62 120 CYS A C 1
ATOM 915 O O . CYS A 1 120 ? -7.981 0.743 0.968 1.00 98.62 120 CYS A O 1
ATOM 917 N N . ASP A 1 121 ? -7.817 -1.477 1.299 1.00 98.56 121 ASP A N 1
ATOM 918 C CA . ASP A 1 121 ? -7.915 -1.436 2.764 1.00 98.56 121 ASP A CA 1
ATOM 919 C C . ASP A 1 121 ? -6.535 -1.318 3.411 1.00 98.56 121 ASP A C 1
ATOM 921 O O . ASP A 1 121 ? -6.398 -0.807 4.520 1.00 98.56 121 ASP A O 1
ATOM 925 N N . ALA A 1 122 ? -5.500 -1.782 2.714 1.00 98.62 122 ALA A N 1
ATOM 926 C CA . ALA A 1 122 ? -4.119 -1.546 3.082 1.00 98.62 122 ALA A CA 1
ATOM 927 C C . ALA A 1 122 ? -3.239 -1.391 1.836 1.00 98.62 122 ALA A C 1
ATOM 929 O O . ALA A 1 122 ? -3.444 -2.058 0.821 1.00 98.62 122 ALA A O 1
ATOM 930 N N . LEU A 1 123 ? -2.241 -0.521 1.937 1.00 98.38 123 LEU A N 1
ATOM 931 C CA . LEU A 1 123 ? -1.238 -0.258 0.917 1.00 98.38 123 LEU A CA 1
ATOM 932 C C . LEU A 1 123 ? 0.135 -0.355 1.571 1.00 98.38 123 LEU A C 1
ATOM 934 O O . LEU A 1 123 ? 0.371 0.290 2.591 1.00 98.38 123 LEU A O 1
ATOM 938 N N . ARG A 1 124 ? 1.051 -1.132 0.999 1.00 97.25 124 ARG A N 1
ATOM 939 C CA . ARG A 1 124 ? 2.467 -1.085 1.356 1.00 97.25 124 ARG A CA 1
ATOM 940 C C . ARG A 1 124 ? 3.212 -0.194 0.372 1.00 97.25 124 ARG A C 1
ATOM 942 O O . ARG A 1 124 ? 3.114 -0.385 -0.834 1.00 97.25 124 ARG A O 1
ATOM 949 N N . LEU A 1 125 ? 3.944 0.774 0.914 1.00 93.19 125 LEU A N 1
ATOM 950 C CA . LEU A 1 125 ? 4.825 1.685 0.181 1.00 93.19 125 LEU A CA 1
ATOM 951 C C . LEU A 1 125 ? 6.193 1.667 0.867 1.00 93.19 125 LEU A C 1
ATOM 953 O O . LEU A 1 125 ? 6.612 2.627 1.515 1.00 93.19 125 LEU A O 1
ATOM 957 N N . ALA A 1 126 ? 6.838 0.508 0.820 1.00 86.31 126 ALA A N 1
ATOM 958 C CA . ALA A 1 126 ? 8.065 0.248 1.552 1.00 86.31 126 ALA A CA 1
ATOM 959 C C . ALA A 1 126 ? 9.277 0.556 0.669 1.00 86.31 126 ALA A C 1
ATOM 961 O O . ALA A 1 126 ? 9.343 0.093 -0.463 1.00 86.31 126 ALA A O 1
ATOM 962 N N . ASN A 1 127 ? 10.214 1.368 1.164 1.00 83.56 127 ASN A N 1
ATOM 963 C CA . ASN A 1 127 ? 11.411 1.844 0.456 1.00 83.56 127 ASN A CA 1
ATOM 964 C C . ASN A 1 127 ? 11.189 2.650 -0.838 1.00 83.56 127 ASN A C 1
ATOM 966 O O . ASN A 1 127 ? 12.104 3.359 -1.239 1.00 83.56 127 ASN A O 1
ATOM 970 N N . VAL A 1 128 ? 9.996 2.658 -1.442 1.00 86.19 128 VAL A N 1
ATOM 971 C CA . VAL A 1 128 ? 9.692 3.470 -2.638 1.00 86.19 128 VAL A CA 1
ATOM 972 C C . VAL A 1 128 ? 10.011 4.945 -2.413 1.00 86.19 128 VAL A C 1
ATOM 974 O O . VAL A 1 128 ? 10.646 5.573 -3.253 1.00 86.19 128 VAL A O 1
ATOM 977 N N . LEU A 1 129 ? 9.631 5.491 -1.253 1.00 85.38 129 LEU A N 1
ATOM 978 C CA . LEU A 1 129 ? 9.860 6.900 -0.923 1.00 85.38 129 LEU A CA 1
ATOM 979 C C . LEU A 1 129 ? 11.350 7.273 -0.868 1.00 85.38 129 LEU A C 1
ATOM 981 O O . LEU A 1 129 ? 11.687 8.415 -1.158 1.00 85.38 129 LEU A O 1
ATOM 985 N N . ASN A 1 130 ? 12.241 6.323 -0.562 1.00 82.62 130 ASN A N 1
ATOM 986 C CA . ASN A 1 130 ? 13.686 6.569 -0.485 1.00 82.62 130 ASN A CA 1
ATOM 987 C C . ASN A 1 130 ? 14.310 6.841 -1.862 1.00 82.62 130 ASN A C 1
ATOM 989 O O . ASN A 1 130 ? 15.389 7.420 -1.946 1.00 82.62 130 ASN A O 1
ATOM 993 N N . HIS A 1 131 ? 13.646 6.409 -2.935 1.00 84.81 131 HIS A N 1
ATOM 994 C CA . HIS A 1 131 ? 14.124 6.552 -4.310 1.00 84.81 131 HIS A CA 1
ATOM 995 C C . HIS A 1 131 ? 13.521 7.769 -5.023 1.00 84.81 131 HIS A C 1
ATOM 997 O O . HIS A 1 131 ? 13.755 7.961 -6.216 1.00 84.81 131 HIS A O 1
ATOM 1003 N N . LEU A 1 132 ? 12.734 8.583 -4.314 1.00 85.38 132 LEU A N 1
ATOM 1004 C CA . LEU A 1 132 ? 12.008 9.711 -4.881 1.00 85.38 132 LEU A CA 1
ATOM 1005 C C . LEU A 1 132 ? 12.551 11.049 -4.360 1.00 85.38 132 LEU A C 1
ATOM 1007 O O . LEU A 1 132 ? 12.833 11.184 -3.169 1.00 85.38 132 LEU A O 1
ATOM 1011 N N . PRO A 1 133 ? 12.627 12.086 -5.213 1.00 87.00 133 PRO A N 1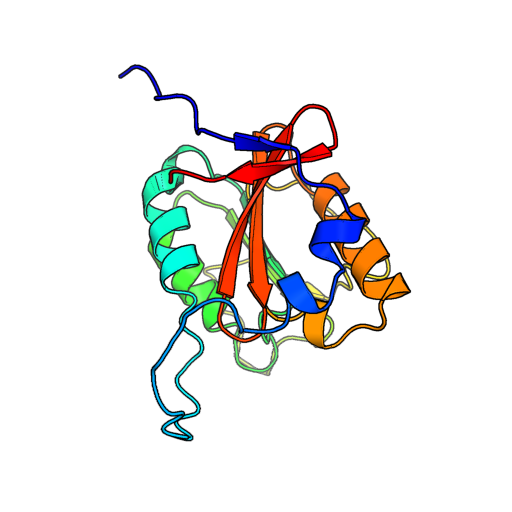
ATOM 1012 C CA . PRO A 1 133 ? 12.784 13.459 -4.749 1.00 87.00 133 PRO A CA 1
ATOM 1013 C C . PRO A 1 133 ? 11.647 13.865 -3.789 1.00 87.00 133 PRO A C 1
ATOM 1015 O O . PRO A 1 133 ? 10.521 13.390 -3.959 1.00 87.00 133 PRO A O 1
ATOM 1018 N N . PRO A 1 134 ? 11.867 14.813 -2.854 1.00 86.19 134 PRO A N 1
ATOM 1019 C CA . PRO A 1 134 ? 10.877 15.165 -1.829 1.00 86.19 134 PRO A CA 1
ATOM 1020 C C . PRO A 1 134 ? 9.476 15.508 -2.361 1.00 86.19 134 PRO A C 1
ATOM 1022 O O . PRO A 1 134 ? 8.480 15.036 -1.822 1.00 86.19 134 PRO A O 1
ATOM 1025 N N . HIS A 1 135 ? 9.385 16.265 -3.460 1.00 87.12 135 HIS A N 1
ATOM 1026 C CA . HIS A 1 135 ? 8.099 16.628 -4.070 1.00 87.12 135 HIS A CA 1
ATOM 1027 C C . HIS A 1 135 ? 7.345 15.411 -4.641 1.00 87.12 135 HIS A C 1
ATOM 1029 O O . HIS A 1 135 ? 6.120 15.346 -4.563 1.00 87.12 135 HIS A O 1
ATOM 1035 N N . GLN A 1 136 ? 8.063 14.418 -5.173 1.00 92.06 136 GLN A N 1
ATOM 1036 C CA . GLN A 1 136 ? 7.465 13.173 -5.664 1.00 92.06 136 GLN A CA 1
ATOM 1037 C C . GLN A 1 136 ? 7.077 12.244 -4.516 1.00 92.06 136 GLN A C 1
ATOM 1039 O O . GLN A 1 136 ? 6.047 11.580 -4.598 1.00 92.06 136 GLN A O 1
ATOM 1044 N N . ALA A 1 137 ? 7.866 12.212 -3.439 1.00 90.44 137 ALA A N 1
ATOM 1045 C CA . ALA A 1 137 ? 7.523 11.478 -2.226 1.00 90.44 137 ALA A CA 1
ATOM 1046 C C . ALA A 1 137 ? 6.236 12.030 -1.590 1.00 90.44 137 ALA A C 1
ATOM 1048 O O . ALA A 1 137 ? 5.345 11.261 -1.225 1.00 90.44 137 ALA A O 1
ATOM 1049 N N . GLU A 1 138 ? 6.089 13.358 -1.530 1.00 92.00 138 GLU A N 1
ATOM 1050 C CA . GLU A 1 138 ? 4.852 14.000 -1.080 1.00 92.00 138 GLU A CA 1
ATOM 1051 C C . GLU A 1 138 ? 3.662 13.600 -1.957 1.00 92.00 138 GLU A C 1
ATOM 1053 O O . GLU A 1 138 ? 2.613 13.198 -1.447 1.00 92.00 138 GLU A O 1
ATOM 1058 N N . GLN A 1 139 ? 3.832 13.669 -3.279 1.00 94.62 139 GLN A N 1
ATOM 1059 C CA . GLN A 1 139 ? 2.789 13.296 -4.227 1.00 94.62 139 GLN A CA 1
ATOM 1060 C C . GLN A 1 139 ? 2.396 11.816 -4.092 1.00 94.62 139 GLN A C 1
ATOM 1062 O O . GLN A 1 139 ? 1.209 11.501 -4.033 1.00 94.62 139 GLN A O 1
ATOM 1067 N N . ALA A 1 140 ? 3.370 10.913 -3.950 1.00 95.38 140 ALA A N 1
ATOM 1068 C CA . ALA A 1 140 ? 3.128 9.489 -3.723 1.00 95.38 140 ALA A CA 1
ATOM 1069 C C . ALA A 1 140 ? 2.339 9.231 -2.431 1.00 95.38 140 ALA A C 1
ATOM 1071 O O . ALA A 1 140 ? 1.425 8.404 -2.419 1.00 95.38 140 ALA A O 1
ATOM 1072 N N . LEU A 1 141 ? 2.640 9.953 -1.348 1.00 95.06 141 LEU A N 1
ATOM 1073 C CA . LEU A 1 141 ? 1.889 9.861 -0.095 1.00 95.06 141 LEU A CA 1
ATOM 1074 C C . LEU A 1 141 ? 0.451 10.390 -0.242 1.00 95.06 141 LEU A C 1
ATOM 1076 O O . LEU A 1 141 ? -0.479 9.749 0.252 1.00 95.06 141 LEU A O 1
ATOM 1080 N N . ARG A 1 142 ? 0.238 11.505 -0.958 1.00 96.12 142 ARG A N 1
ATOM 1081 C CA . ARG A 1 142 ? -1.111 12.034 -1.257 1.00 96.12 142 ARG A CA 1
ATOM 1082 C C . ARG A 1 142 ? -1.933 11.035 -2.072 1.00 96.12 142 ARG A C 1
ATOM 1084 O O . ARG A 1 142 ? -3.035 10.669 -1.672 1.00 96.12 142 ARG A O 1
ATOM 1091 N N . HIS A 1 143 ? -1.363 10.504 -3.147 1.00 98.44 143 HIS A N 1
ATOM 1092 C CA . HIS A 1 143 ? -2.009 9.482 -3.966 1.00 98.44 143 HIS A CA 1
ATOM 1093 C C . HIS A 1 143 ? -2.261 8.180 -3.190 1.00 98.44 143 HIS A C 1
ATOM 1095 O O . HIS A 1 143 ? -3.291 7.534 -3.391 1.00 98.44 143 HIS A O 1
ATOM 1101 N N . SER A 1 144 ? -1.381 7.808 -2.255 1.00 97.75 144 SER A N 1
ATOM 1102 C CA . SER A 1 144 ? -1.610 6.673 -1.348 1.00 97.75 144 SER A CA 1
ATOM 1103 C C . SER A 1 144 ? -2.815 6.919 -0.438 1.00 97.75 144 SER A C 1
ATOM 1105 O O . SER A 1 144 ? -3.683 6.057 -0.318 1.00 97.75 144 SER A O 1
ATOM 1107 N N . LEU A 1 145 ? -2.922 8.113 0.149 1.00 97.19 145 LEU A N 1
ATOM 1108 C CA . LEU A 1 145 ? -4.062 8.516 0.978 1.00 97.19 145 LEU A CA 1
ATOM 1109 C C . LEU A 1 145 ? -5.381 8.501 0.193 1.00 97.19 145 LEU A C 1
ATOM 1111 O O . LEU A 1 145 ? -6.417 8.070 0.707 1.00 97.19 145 LEU A O 1
ATOM 1115 N N . GLU A 1 146 ? -5.354 8.947 -1.061 1.00 98.00 146 GLU A N 1
ATOM 1116 C CA . GLU A 1 146 ? -6.506 8.887 -1.959 1.00 98.00 146 GLU A CA 1
ATOM 1117 C C . GLU A 1 146 ? -6.879 7.444 -2.305 1.00 98.00 146 GLU A C 1
ATOM 1119 O O . GLU A 1 146 ? -8.063 7.121 -2.339 1.00 98.00 146 GLU A O 1
ATOM 1124 N N . SER A 1 147 ? -5.899 6.564 -2.502 1.00 98.56 147 SER A N 1
ATOM 1125 C CA . SER A 1 147 ? -6.107 5.150 -2.853 1.00 98.56 147 SER A CA 1
ATOM 1126 C C . SER A 1 147 ? -6.663 4.307 -1.699 1.00 98.56 147 SER A C 1
ATOM 1128 O O . SER A 1 147 ? -7.254 3.252 -1.931 1.00 98.56 147 SER A O 1
ATOM 1130 N N . LEU A 1 148 ? -6.503 4.759 -0.456 1.00 98.62 148 LEU A N 1
ATOM 1131 C CA . LEU A 1 148 ? -6.994 4.060 0.729 1.00 98.62 148 LEU A CA 1
ATOM 1132 C C . LEU A 1 148 ? -8.480 4.334 0.999 1.00 98.62 148 LEU A C 1
ATOM 1134 O O . LEU A 1 148 ? -8.956 5.473 0.916 1.00 98.62 148 LEU A O 1
ATOM 1138 N N . ASN A 1 149 ? -9.202 3.287 1.398 1.00 98.31 149 ASN A N 1
ATOM 1139 C CA . ASN A 1 149 ? -10.504 3.406 2.049 1.00 98.31 149 ASN A CA 1
ATOM 1140 C C . ASN A 1 149 ? -10.367 4.119 3.403 1.00 98.31 149 ASN A C 1
ATOM 1142 O O . ASN A 1 149 ? -9.306 4.106 4.030 1.00 98.31 149 ASN A O 1
ATOM 1146 N N . GLU A 1 150 ? -11.451 4.742 3.865 1.00 96.94 150 GLU A N 1
ATOM 1147 C CA . GLU A 1 150 ? -11.503 5.305 5.215 1.00 96.94 150 GLU A CA 1
ATOM 1148 C C . GLU A 1 150 ? -11.265 4.201 6.259 1.00 96.94 150 GLU A C 1
ATOM 1150 O O . GLU A 1 150 ? -11.823 3.108 6.156 1.00 96.94 150 GLU A O 1
ATOM 1155 N N . GLY A 1 151 ? -10.386 4.454 7.232 1.00 96.50 151 GLY A N 1
ATOM 1156 C CA . GLY A 1 151 ? -9.925 3.445 8.185 1.00 96.50 151 GLY A CA 1
ATOM 1157 C C . GLY A 1 151 ? -8.870 2.467 7.651 1.00 96.50 151 GLY A C 1
ATOM 1158 O O . GLY A 1 151 ? -8.431 1.614 8.429 1.00 96.50 151 GLY A O 1
ATOM 1159 N N . GLY A 1 152 ? -8.460 2.587 6.382 1.00 97.75 152 GLY A N 1
ATOM 1160 C CA . GLY A 1 152 ? -7.418 1.771 5.758 1.00 97.75 152 GLY A CA 1
ATOM 1161 C C . GLY A 1 152 ? -5.996 2.148 6.184 1.00 97.75 152 GLY A C 1
ATOM 1162 O O . GLY A 1 152 ? -5.777 3.191 6.804 1.00 97.75 152 GLY A O 1
ATOM 1163 N N . PHE A 1 153 ? -5.024 1.298 5.849 1.00 98.12 153 PHE A N 1
ATOM 1164 C CA . PHE A 1 153 ? -3.660 1.371 6.379 1.00 98.12 153 PHE A CA 1
ATOM 1165 C C . PHE A 1 153 ? -2.589 1.652 5.323 1.00 98.12 153 PHE A C 1
ATOM 1167 O O . PHE A 1 153 ? -2.566 1.012 4.277 1.00 98.12 153 PHE A O 1
ATOM 1174 N N . LEU A 1 154 ? -1.635 2.529 5.636 1.00 97.50 154 LEU A N 1
ATOM 1175 C CA . LEU A 1 154 ? -0.361 2.630 4.923 1.00 97.50 154 LEU A CA 1
ATOM 1176 C C . LEU A 1 154 ? 0.728 1.918 5.732 1.00 97.50 154 LEU A C 1
ATOM 1178 O O . LEU A 1 154 ? 1.007 2.299 6.868 1.00 97.50 154 LEU A O 1
ATOM 1182 N N . LEU A 1 155 ? 1.350 0.906 5.138 1.00 96.12 155 LEU A N 1
ATOM 1183 C CA . LEU A 1 155 ? 2.493 0.182 5.680 1.00 96.12 155 LEU A CA 1
ATOM 1184 C C . LEU A 1 155 ? 3.751 0.749 5.017 1.00 96.12 155 LEU A C 1
ATOM 1186 O O . LEU A 1 155 ? 4.044 0.456 3.857 1.00 96.12 155 LEU A O 1
ATOM 1190 N N . GLY A 1 156 ? 4.465 1.612 5.732 1.00 92.06 156 GLY A N 1
ATOM 1191 C CA . GLY A 1 156 ? 5.660 2.282 5.230 1.00 92.06 156 GLY A CA 1
ATOM 1192 C C . GLY A 1 156 ? 6.937 1.679 5.801 1.00 92.06 156 GLY A C 1
ATOM 1193 O O . GLY A 1 156 ? 6.938 1.115 6.899 1.00 92.06 156 GLY A O 1
ATOM 1194 N N . ALA A 1 157 ? 8.027 1.785 5.047 1.00 85.44 157 ALA A N 1
ATOM 1195 C CA . ALA A 1 157 ? 9.361 1.465 5.537 1.00 85.44 157 ALA A CA 1
ATOM 1196 C C . ALA A 1 157 ? 10.392 2.443 4.974 1.00 85.44 157 ALA A C 1
ATOM 1198 O O . ALA A 1 157 ? 10.325 2.803 3.795 1.00 85.44 157 ALA A O 1
ATOM 1199 N N . THR A 1 158 ? 11.329 2.843 5.827 1.00 74.31 158 THR A N 1
ATOM 1200 C CA . THR A 1 158 ? 12.472 3.725 5.540 1.00 74.31 158 THR A CA 1
ATOM 1201 C C . THR A 1 158 ? 13.729 3.100 6.148 1.00 74.31 158 THR A C 1
ATOM 1203 O O . THR A 1 158 ? 13.606 2.089 6.833 1.00 74.31 158 THR A O 1
ATOM 1206 N N . HIS A 1 159 ? 14.929 3.625 5.861 1.00 64.56 159 HIS A N 1
ATOM 1207 C CA . HIS A 1 159 ? 16.250 3.065 6.216 1.00 64.56 159 HIS A CA 1
ATOM 1208 C C . HIS A 1 159 ? 16.393 2.587 7.687 1.00 64.56 159 HIS A C 1
ATOM 1210 O O . HIS A 1 159 ? 17.008 3.257 8.513 1.00 64.56 159 HIS A O 1
ATOM 1216 N N . GLY A 1 160 ? 15.855 1.403 8.002 1.00 63.97 160 GLY A N 1
ATOM 1217 C CA . GLY A 1 160 ? 15.873 0.763 9.322 1.00 63.97 160 GLY A CA 1
ATOM 1218 C C . GLY A 1 160 ? 14.543 0.738 10.090 1.00 63.97 160 GLY A C 1
ATOM 1219 O O . GLY A 1 160 ? 14.452 0.009 11.075 1.00 63.97 160 GLY A O 1
ATOM 1220 N N . GLU A 1 161 ? 13.495 1.447 9.656 1.00 75.62 161 GLU A N 1
ATOM 1221 C CA . GLU A 1 161 ? 12.233 1.551 10.405 1.00 75.62 161 GLU A CA 1
ATOM 1222 C C . GLU A 1 161 ? 11.005 1.171 9.569 1.00 75.62 161 GLU A C 1
ATOM 1224 O O . GLU A 1 161 ? 10.861 1.547 8.409 1.00 75.62 161 GLU A O 1
ATOM 1229 N N . GLN A 1 162 ? 10.087 0.422 10.186 1.00 87.19 162 GLN A N 1
ATOM 1230 C CA . GLN A 1 162 ? 8.761 0.118 9.643 1.00 87.19 162 GLN A CA 1
ATOM 1231 C C . GLN A 1 162 ? 7.715 0.868 10.465 1.00 87.19 162 GLN A C 1
ATOM 1233 O O . GLN A 1 162 ? 7.719 0.791 11.694 1.00 87.19 162 GLN A O 1
ATOM 1238 N N . PHE A 1 163 ? 6.798 1.557 9.793 1.00 89.19 163 PHE A N 1
ATOM 1239 C CA . PHE A 1 163 ? 5.723 2.309 10.431 1.00 89.19 163 PHE A CA 1
ATOM 1240 C C . PHE A 1 163 ? 4.371 2.004 9.790 1.00 89.19 163 PHE A C 1
ATOM 1242 O O . PHE A 1 163 ? 4.273 1.519 8.661 1.00 89.19 163 PHE A O 1
ATOM 1249 N N . PHE A 1 164 ? 3.318 2.321 10.534 1.00 94.06 164 PHE A N 1
ATOM 1250 C CA . PHE A 1 164 ? 1.937 2.063 10.156 1.00 94.06 164 PHE A CA 1
ATOM 1251 C C . PHE A 1 164 ? 1.151 3.349 10.317 1.00 94.06 164 PHE A C 1
ATOM 1253 O O . PHE A 1 164 ? 1.154 3.943 11.397 1.00 94.06 164 PHE A O 1
ATOM 1260 N N . LEU A 1 165 ? 0.479 3.780 9.257 1.00 95.00 165 LEU A N 1
ATOM 1261 C CA . LEU A 1 165 ? -0.469 4.884 9.317 1.00 95.00 165 LEU A CA 1
ATOM 1262 C C . LEU A 1 165 ? -1.871 4.357 9.054 1.00 95.00 165 LEU A C 1
ATOM 1264 O O . LEU A 1 165 ? -2.049 3.422 8.279 1.00 95.00 165 LEU A O 1
ATOM 1268 N N . GLN A 1 166 ? -2.867 4.985 9.659 1.00 95.94 166 GLN A N 1
ATOM 1269 C CA . GLN A 1 166 ? -4.270 4.770 9.358 1.00 95.94 166 GLN A CA 1
ATOM 1270 C C . GLN A 1 166 ? -4.857 6.039 8.744 1.00 95.94 166 GLN A C 1
ATOM 1272 O O . GLN A 1 166 ? -4.571 7.150 9.197 1.00 95.94 166 GLN A O 1
ATOM 1277 N N . LYS A 1 167 ? -5.692 5.879 7.718 1.00 96.56 167 LYS A N 1
ATOM 1278 C CA . LYS A 1 167 ? -6.508 6.965 7.185 1.00 96.56 167 LYS A CA 1
ATOM 1279 C C . LYS A 1 167 ? -7.679 7.235 8.128 1.00 96.56 167 LYS A C 1
ATOM 1281 O O . LYS A 1 167 ? -8.490 6.341 8.361 1.00 96.56 167 LYS A O 1
ATOM 1286 N N . VAL A 1 168 ? -7.743 8.457 8.649 1.00 94.69 168 VAL A N 1
ATOM 1287 C CA . VAL A 1 168 ? -8.806 8.949 9.531 1.00 94.69 168 VAL A CA 1
ATOM 1288 C C . VAL A 1 168 ? -9.203 10.360 9.097 1.00 94.69 168 VAL A C 1
ATOM 1290 O O . VAL A 1 168 ? -8.373 11.271 9.095 1.00 94.69 168 VAL A O 1
ATOM 1293 N N . ASN A 1 169 ? -10.470 10.552 8.736 1.00 93.25 169 ASN A N 1
ATOM 1294 C CA . ASN A 1 169 ? -11.059 11.799 8.247 1.00 93.25 169 ASN A CA 1
ATOM 1295 C C . ASN A 1 169 ? -10.243 12.430 7.108 1.00 93.25 169 ASN A C 1
ATOM 1297 O O . ASN A 1 169 ? -9.922 13.620 7.133 1.00 93.25 169 ASN A O 1
ATOM 1301 N N . GLY A 1 170 ? -9.849 11.608 6.129 1.00 92.69 170 GLY A N 1
ATOM 1302 C CA . GLY A 1 170 ? -9.065 12.071 4.981 1.00 92.69 170 GLY A CA 1
ATOM 1303 C C . GLY A 1 170 ? -7.638 12.522 5.314 1.00 92.69 170 GLY A C 1
ATOM 1304 O O . GLY A 1 170 ? -7.044 13.247 4.522 1.00 92.69 170 GLY A O 1
ATOM 1305 N N . LYS A 1 171 ? -7.080 12.122 6.463 1.00 93.81 171 LYS A N 1
ATOM 1306 C CA . LYS A 1 171 ? -5.695 12.403 6.878 1.00 93.81 171 LYS A CA 1
ATOM 1307 C C . LYS A 1 171 ? -5.017 11.138 7.392 1.00 93.81 171 LYS A C 1
ATOM 1309 O O . LYS A 1 171 ? -5.692 10.183 7.768 1.00 93.81 171 LYS A O 1
ATOM 1314 N N . PHE A 1 172 ? -3.688 11.136 7.440 1.00 94.88 172 PHE A N 1
ATOM 1315 C CA . PHE A 1 172 ? -2.948 10.074 8.115 1.00 94.88 172 PHE A CA 1
ATOM 1316 C C . PHE A 1 172 ? -2.862 10.317 9.622 1.00 94.88 172 PHE A C 1
ATOM 1318 O O . PHE A 1 172 ? -2.641 11.435 10.085 1.00 94.88 172 PHE A O 1
ATOM 1325 N N . GLN A 1 173 ? -2.986 9.233 10.378 1.00 94.00 173 GLN A N 1
ATOM 1326 C CA . GLN A 1 173 ? -2.604 9.153 11.781 1.00 94.00 173 GLN A CA 1
ATOM 1327 C C . GLN A 1 173 ? -1.650 7.976 11.963 1.00 94.00 173 GLN A C 1
ATOM 1329 O O . GLN A 1 173 ? -1.851 6.926 11.356 1.00 94.00 173 GLN A O 1
ATOM 1334 N N . ARG A 1 174 ? -0.608 8.128 12.777 1.00 91.88 174 ARG A N 1
ATOM 1335 C CA . ARG A 1 174 ? 0.329 7.041 13.071 1.00 91.88 174 ARG A CA 1
ATOM 1336 C C . ARG A 1 174 ? -0.320 6.053 14.029 1.00 91.88 174 ARG A C 1
ATOM 1338 O O . ARG A 1 174 ? -0.903 6.462 15.026 1.00 91.88 174 ARG A O 1
ATOM 1345 N N . VAL A 1 175 ? -0.202 4.762 13.744 1.00 90.31 175 VAL A N 1
ATOM 1346 C CA . VAL A 1 175 ? -0.601 3.691 14.661 1.00 90.31 175 VAL A CA 1
ATOM 1347 C C . VAL A 1 175 ? 0.543 3.455 15.644 1.00 90.31 175 VAL A C 1
ATOM 1349 O O . VAL A 1 175 ? 1.661 3.152 15.224 1.00 90.31 175 VAL A O 1
ATOM 1352 N N . VAL A 1 176 ? 0.272 3.614 16.940 1.00 85.50 176 VAL A N 1
ATOM 1353 C CA . VAL A 1 176 ? 1.307 3.550 17.992 1.00 85.50 176 VAL A CA 1
ATOM 1354 C C . VAL A 1 176 ? 1.332 2.220 18.738 1.00 85.50 176 VAL A C 1
ATOM 1356 O O . VAL A 1 176 ? 2.403 1.783 19.136 1.00 85.50 176 VAL A O 1
ATOM 1359 N N . ASP A 1 177 ? 0.188 1.542 18.843 1.00 77.56 177 ASP A N 1
ATOM 1360 C CA . ASP A 1 177 ? 0.057 0.238 19.498 1.00 77.56 177 ASP A CA 1
ATOM 1361 C C . ASP A 1 177 ? -0.692 -0.708 18.549 1.00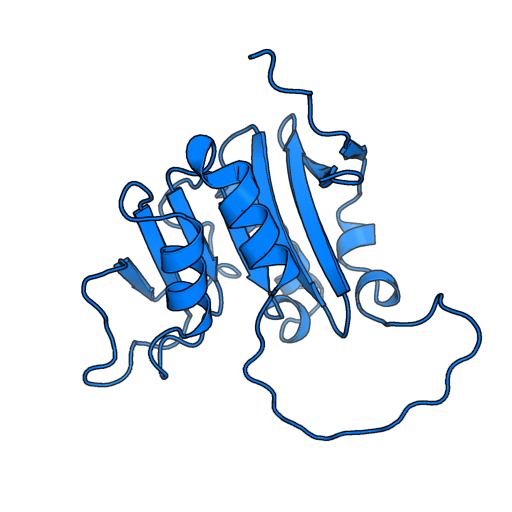 77.56 177 ASP A C 1
ATOM 1363 O O . ASP A 1 177 ? -1.875 -0.484 18.262 1.00 77.56 177 ASP A O 1
ATOM 1367 N N . TRP A 1 178 ? -0.007 -1.731 18.016 1.00 75.50 178 TRP A N 1
ATOM 1368 C CA . TRP A 1 178 ? -0.561 -2.599 16.970 1.00 75.50 178 TRP A CA 1
ATOM 1369 C C . TRP A 1 178 ? -0.340 -4.081 17.132 1.00 75.50 178 TRP A C 1
ATOM 1371 O O . TRP A 1 178 ? 0.420 -4.599 17.975 1.00 75.50 178 TRP A O 1
#

pLDDT: mean 82.44, std 20.03, range [30.58, 98.62]

InterPro domains:
  IPR029063 S-adenosyl-L-methionine-dependent methyltransferase superfamily [G3DSA:3.40.50.150] (33-175)
  IPR029063 S-adenosyl-L-methionine-dependent methyltransferase superfamily [SSF53335] (46-160)

Radius of gyration: 16.0 Å; chains: 1; bounding box: 44×34×40 Å

Organism: NCBI:txid3101447

Foldseek 3Di:
DPPDPFDWADDDLVNCLDCVVQDDDDDPDDDDDPPPDPPPPAPVVLLVVLLVCLVQWQEEEEEQQPQQQLSVNQVSSCVSNDQRHATEYEYCDHHHVVSHDPSYHYDNDDLLVAADPAATQEYEPECVLVPDDSNSSSSSVLSPLVNYDQQGWYFYYHDPDTWIWGHHPSHTITRDDD